Protein AF-A0A561CPW2-F1 (afdb_monomer_lite)

pLDDT: mean 83.85, std 15.86, range [38.19, 98.19]

Organism: NCBI:txid220685

Structure (mmCIF, N/CA/C/O backbone):
data_AF-A0A561CPW2-F1
#
_entry.id   AF-A0A561CPW2-F1
#
loop_
_atom_site.group_PDB
_atom_site.id
_atom_site.type_symbol
_atom_site.label_atom_id
_atom_site.label_alt_id
_atom_site.label_comp_id
_atom_site.label_asym_id
_atom_site.label_entity_id
_atom_site.label_seq_id
_atom_site.pdbx_PDB_ins_code
_atom_site.Cartn_x
_atom_site.Cartn_y
_atom_site.Cartn_z
_atom_site.occupancy
_atom_site.B_iso_or_equiv
_atom_site.auth_seq_id
_atom_site.auth_comp_id
_atom_site.auth_asym_id
_atom_site.auth_atom_id
_atom_site.pdbx_PDB_model_num
ATOM 1 N N . MET A 1 1 ? 12.428 0.692 11.793 1.00 42.62 1 MET A N 1
ATOM 2 C CA . MET A 1 1 ? 11.939 0.582 13.190 1.00 42.62 1 MET A CA 1
ATOM 3 C C . MET A 1 1 ? 10.591 1.303 13.299 1.00 42.62 1 MET A C 1
ATOM 5 O O . MET A 1 1 ? 10.573 2.528 13.367 1.00 42.62 1 MET A O 1
ATOM 9 N N . LYS A 1 2 ? 9.457 0.584 13.211 1.00 47.09 2 LYS A N 1
ATOM 10 C CA . LYS A 1 2 ? 8.112 1.172 13.394 1.00 47.09 2 LYS A CA 1
ATOM 11 C C . LYS A 1 2 ? 8.065 1.781 14.800 1.00 47.09 2 LYS A C 1
ATOM 13 O O . LYS A 1 2 ? 8.182 1.054 15.782 1.00 47.09 2 LYS A O 1
ATOM 18 N N . ARG A 1 3 ? 7.956 3.111 14.900 1.00 53.97 3 ARG A N 1
ATOM 19 C CA . ARG A 1 3 ? 7.747 3.820 16.170 1.00 53.97 3 ARG A CA 1
ATOM 20 C C . ARG A 1 3 ? 6.389 3.385 16.706 1.00 53.97 3 ARG A C 1
ATOM 22 O O . ARG A 1 3 ? 5.374 3.962 16.327 1.00 53.97 3 ARG A O 1
ATOM 29 N N . GLN A 1 4 ? 6.370 2.335 17.524 1.00 60.53 4 GLN A N 1
ATOM 30 C CA . GLN A 1 4 ? 5.159 1.929 18.221 1.00 60.53 4 GLN A CA 1
ATOM 31 C C . GLN A 1 4 ? 4.604 3.174 18.924 1.00 60.53 4 GLN A C 1
ATOM 33 O O . GLN A 1 4 ? 5.387 3.909 19.543 1.00 60.53 4 GLN A O 1
ATOM 38 N N . PRO A 1 5 ? 3.303 3.484 18.789 1.00 61.22 5 PRO A N 1
ATOM 39 C CA . PRO A 1 5 ? 2.713 4.554 19.566 1.00 61.22 5 PRO A CA 1
ATOM 40 C C . PRO A 1 5 ? 3.004 4.232 21.029 1.00 61.22 5 PRO A C 1
ATOM 42 O O . PRO A 1 5 ? 2.534 3.227 21.550 1.00 61.22 5 PRO A O 1
ATOM 45 N N . GLY A 1 6 ? 3.868 5.033 21.659 1.00 81.12 6 GLY A N 1
ATOM 46 C CA . GLY A 1 6 ? 4.309 4.757 23.020 1.00 81.12 6 GLY A CA 1
ATOM 47 C C . GLY A 1 6 ? 3.110 4.646 23.958 1.00 81.12 6 GLY A C 1
ATOM 48 O O . GLY A 1 6 ? 2.054 5.217 23.684 1.00 81.12 6 GLY A O 1
ATOM 49 N N . LEU A 1 7 ? 3.287 3.957 25.084 1.00 84.62 7 LEU A N 1
ATOM 50 C CA . LEU A 1 7 ? 2.242 3.657 26.074 1.00 84.62 7 LEU A CA 1
ATOM 51 C C . LEU A 1 7 ? 1.363 4.884 26.416 1.00 84.62 7 LEU A C 1
ATOM 53 O O . LEU A 1 7 ? 0.145 4.779 26.534 1.00 84.62 7 LEU A O 1
ATOM 57 N N . LYS A 1 8 ? 1.962 6.084 26.431 1.00 86.50 8 LYS A N 1
ATOM 58 C CA . LYS A 1 8 ? 1.263 7.375 26.565 1.00 86.50 8 LYS A CA 1
ATOM 59 C C . LYS A 1 8 ? 0.187 7.628 25.492 1.00 86.50 8 LYS A C 1
ATOM 61 O O . LYS A 1 8 ? -0.912 8.041 25.841 1.00 86.50 8 LYS A O 1
ATOM 66 N N . LYS A 1 9 ? 0.461 7.380 24.204 1.00 86.75 9 LYS A N 1
ATOM 67 C CA . LYS A 1 9 ? -0.521 7.549 23.112 1.00 86.75 9 LYS A CA 1
ATOM 68 C C . LYS A 1 9 ? -1.673 6.550 23.227 1.00 86.75 9 LYS A C 1
ATOM 70 O O . LYS A 1 9 ? -2.818 6.935 23.015 1.00 86.75 9 LYS A O 1
ATOM 75 N N . ALA A 1 10 ? -1.383 5.303 23.599 1.00 88.69 10 ALA A N 1
ATOM 76 C CA . ALA A 1 10 ? -2.413 4.284 23.797 1.00 88.69 10 ALA A CA 1
ATOM 77 C C . ALA A 1 10 ? -3.384 4.668 24.929 1.00 88.69 10 ALA A C 1
ATOM 79 O O . ALA A 1 10 ? -4.599 4.573 24.763 1.00 88.69 10 ALA A O 1
ATOM 80 N N . LEU A 1 11 ? -2.859 5.186 26.046 1.00 90.38 11 LEU A N 1
ATOM 81 C CA . LEU A 1 11 ? -3.677 5.672 27.162 1.00 90.38 11 LEU A CA 1
ATOM 82 C C . LEU A 1 11 ? -4.582 6.845 26.759 1.00 90.38 11 LEU A C 1
ATOM 84 O O . LEU A 1 11 ? -5.754 6.864 27.136 1.00 90.38 11 LEU A O 1
ATOM 88 N N . VAL A 1 12 ? -4.068 7.789 25.964 1.00 92.69 12 VAL A N 1
ATOM 89 C CA . VAL A 1 12 ? -4.861 8.920 25.450 1.00 92.69 12 VAL A CA 1
ATOM 90 C C . VAL A 1 12 ? -6.003 8.430 24.557 1.00 92.69 12 VAL A C 1
ATOM 92 O O . VAL A 1 12 ? -7.145 8.846 24.752 1.00 92.69 12 VAL A O 1
ATOM 95 N N . LEU A 1 13 ? -5.727 7.508 23.628 1.00 91.94 13 LEU A N 1
ATOM 96 C CA . LEU A 1 13 ? -6.759 6.921 22.765 1.00 91.94 13 LEU A CA 1
ATOM 97 C C . LEU A 1 13 ? -7.850 6.225 23.584 1.00 91.94 13 LEU A C 1
ATOM 99 O O . LEU A 1 13 ? -9.035 6.449 23.342 1.00 91.94 13 LEU A O 1
ATOM 103 N N . LEU A 1 14 ? -7.465 5.451 24.604 1.00 90.81 14 LEU A N 1
ATOM 104 C CA . LEU A 1 14 ? -8.411 4.787 25.499 1.00 90.81 14 LEU A CA 1
ATOM 105 C C . LEU A 1 14 ? -9.290 5.799 26.252 1.00 90.81 14 LEU A C 1
ATOM 107 O O . LEU A 1 14 ? -10.498 5.601 26.388 1.00 90.81 14 LEU A O 1
ATOM 111 N N . GLN A 1 15 ? -8.699 6.888 26.750 1.00 92.44 15 GLN A N 1
ATOM 112 C CA . GLN A 1 15 ? -9.426 7.910 27.503 1.00 92.44 15 GLN A CA 1
ATOM 113 C C . GLN A 1 15 ? -10.462 8.636 26.637 1.00 92.44 15 GLN A C 1
ATOM 115 O O . GLN A 1 15 ? -11.573 8.891 27.106 1.00 92.44 15 GLN A O 1
ATOM 120 N N . VAL A 1 16 ? -10.122 8.939 25.382 1.00 92.25 16 VAL A N 1
ATOM 121 C CA . VAL A 1 16 ? -11.055 9.554 24.426 1.00 92.25 16 VAL A CA 1
ATOM 122 C C . VAL A 1 16 ? -12.138 8.557 24.009 1.00 92.25 16 VA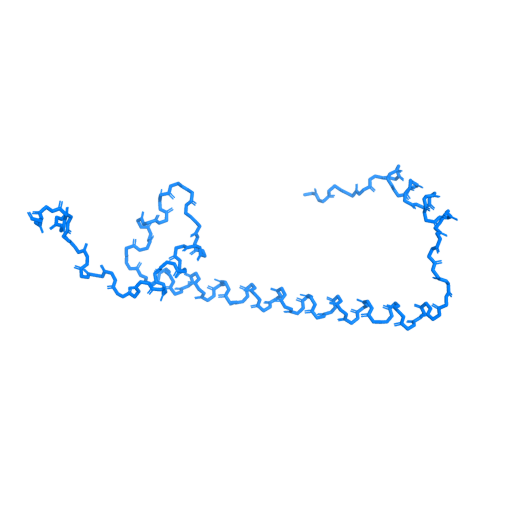L A C 1
ATOM 124 O O . VAL A 1 16 ? -13.315 8.908 24.024 1.00 92.25 16 VAL A O 1
ATOM 127 N N . ALA A 1 17 ? -11.780 7.297 23.744 1.00 89.50 17 ALA A N 1
ATOM 128 C CA . ALA A 1 17 ? -12.737 6.249 23.381 1.00 89.50 17 ALA A CA 1
ATOM 129 C C . ALA A 1 17 ? -13.806 6.021 24.465 1.00 89.50 17 ALA A C 1
ATOM 131 O O . ALA A 1 17 ? -14.980 5.839 24.148 1.00 89.50 17 ALA A O 1
ATOM 132 N N . LYS A 1 18 ? -13.437 6.112 25.753 1.00 89.62 18 LYS A N 1
ATOM 133 C CA . LYS A 1 18 ? -14.391 6.028 26.877 1.00 89.62 18 LYS A CA 1
ATOM 134 C C . LYS A 1 18 ? -15.462 7.124 26.859 1.00 89.62 18 LYS A C 1
ATOM 136 O O . LYS A 1 18 ? -16.544 6.905 27.394 1.00 89.62 18 LYS A O 1
ATOM 141 N N . LYS A 1 19 ? -15.166 8.283 26.265 1.00 92.19 19 LYS A N 1
ATOM 142 C CA . LYS A 1 19 ? -16.090 9.420 26.118 1.00 92.19 19 LYS A CA 1
ATOM 143 C C . LYS A 1 19 ? -16.770 9.462 24.742 1.00 92.19 19 LYS A C 1
ATOM 145 O O . LYS A 1 19 ? -17.367 10.475 24.394 1.00 92.19 19 LYS A O 1
ATOM 150 N N . SER A 1 20 ? -16.654 8.396 23.949 1.00 88.75 20 SER A N 1
ATOM 151 C CA . SER A 1 20 ? -17.225 8.340 22.604 1.00 88.75 20 SER A CA 1
ATOM 152 C C . SER A 1 20 ? -18.755 8.404 22.629 1.00 88.75 20 SER A C 1
ATOM 154 O O . SER A 1 20 ? -19.399 7.721 23.425 1.00 88.75 20 SER A O 1
ATOM 156 N N . VAL A 1 21 ? -19.319 9.186 21.706 1.00 88.69 21 VAL A N 1
ATOM 157 C CA . VAL A 1 21 ? -20.762 9.246 21.404 1.00 88.69 21 VAL A CA 1
ATOM 158 C C . VAL A 1 21 ? -21.188 8.205 20.357 1.00 88.69 21 VAL A C 1
ATOM 160 O O . VAL A 1 21 ? -22.327 8.215 19.902 1.00 88.69 21 VAL A O 1
ATOM 163 N N . GLY A 1 22 ? -20.269 7.326 19.941 1.00 85.06 22 GLY A N 1
ATOM 164 C CA . GLY A 1 22 ? -20.523 6.299 18.934 1.00 85.06 22 GLY A CA 1
ATOM 165 C C . GLY A 1 22 ? -21.596 5.296 19.362 1.00 85.06 22 GLY A C 1
ATOM 166 O O . GLY A 1 22 ? -21.727 4.958 20.542 1.00 85.06 22 GLY A O 1
ATOM 167 N N . THR A 1 23 ? -22.355 4.799 18.385 1.00 83.31 23 THR A N 1
ATOM 168 C CA . THR A 1 23 ? -23.385 3.786 18.630 1.00 83.31 23 THR A CA 1
ATOM 169 C C . THR A 1 23 ? -22.770 2.486 19.150 1.00 83.31 23 THR A C 1
ATOM 171 O O . THR A 1 23 ? -21.700 2.062 18.717 1.00 83.31 23 THR A O 1
ATOM 174 N N . ARG A 1 24 ? -23.458 1.845 20.099 1.00 84.44 24 ARG A N 1
ATOM 175 C CA . ARG A 1 24 ? -23.107 0.514 20.626 1.00 84.44 24 ARG A CA 1
ATOM 176 C C . ARG A 1 24 ? -23.980 -0.595 20.038 1.00 84.44 24 ARG A C 1
ATOM 178 O O . ARG A 1 24 ? -23.951 -1.721 20.523 1.00 84.44 24 ARG A O 1
ATOM 185 N N . GLN A 1 25 ? -24.786 -0.269 19.033 1.00 87.31 25 GLN A N 1
ATOM 186 C CA . GLN A 1 25 ? -25.676 -1.212 18.368 1.00 87.31 25 GLN A CA 1
ATOM 187 C C . GLN A 1 25 ? -24.944 -1.928 17.233 1.00 87.31 25 GLN A C 1
ATOM 189 O O . GLN A 1 25 ? -24.085 -1.335 16.584 1.00 87.31 25 GLN A O 1
ATOM 194 N N . ALA A 1 26 ? -25.301 -3.196 17.002 1.00 86.25 26 ALA A N 1
ATOM 195 C CA . ALA A 1 26 ? -24.794 -4.017 15.898 1.00 86.25 26 ALA A CA 1
ATOM 196 C C . ALA A 1 26 ? -23.255 -4.033 15.765 1.00 86.25 26 ALA A C 1
ATOM 198 O O . ALA A 1 26 ? -22.723 -4.153 14.663 1.00 86.25 26 ALA A O 1
ATOM 199 N N . LEU A 1 27 ? -22.532 -3.912 16.887 1.00 89.44 27 LEU A N 1
ATOM 200 C CA . LEU A 1 27 ? -21.069 -3.814 16.889 1.00 89.44 27 LEU A CA 1
ATOM 201 C C . LEU A 1 27 ? -20.409 -4.995 16.180 1.00 89.44 27 LEU A C 1
ATOM 203 O O . LEU A 1 27 ? -19.428 -4.790 15.478 1.00 89.44 27 LEU A O 1
ATOM 207 N N . ASP A 1 28 ? -20.951 -6.200 16.338 1.00 92.38 28 ASP A N 1
ATOM 208 C CA . ASP A 1 28 ? -20.383 -7.399 15.721 1.00 92.38 28 ASP A CA 1
ATOM 209 C C . ASP A 1 28 ? -20.521 -7.366 14.195 1.00 92.38 28 ASP A C 1
ATOM 211 O O . ASP A 1 28 ? -19.561 -7.667 13.493 1.00 92.38 28 ASP A O 1
ATOM 215 N N . ALA A 1 29 ? -21.657 -6.891 13.672 1.00 93.38 29 ALA A N 1
ATOM 216 C CA . ALA A 1 29 ? -21.861 -6.737 12.232 1.00 93.38 29 ALA A CA 1
ATOM 217 C C . ALA A 1 29 ? -20.934 -5.667 11.633 1.00 93.38 29 ALA A C 1
ATOM 219 O O . ALA A 1 29 ? -20.331 -5.885 10.586 1.00 93.38 29 ALA A O 1
ATOM 220 N N . TYR A 1 30 ? -20.775 -4.523 12.309 1.00 92.44 30 TYR A N 1
ATOM 221 C CA . TYR A 1 30 ? -19.872 -3.466 11.844 1.00 92.44 30 TYR A CA 1
ATOM 222 C C . TYR A 1 30 ? -18.398 -3.853 11.937 1.00 92.44 30 TYR A C 1
ATOM 224 O O . TYR A 1 30 ? -17.624 -3.490 11.056 1.00 92.44 30 TYR A O 1
ATOM 232 N N . LYS A 1 31 ? -18.001 -4.583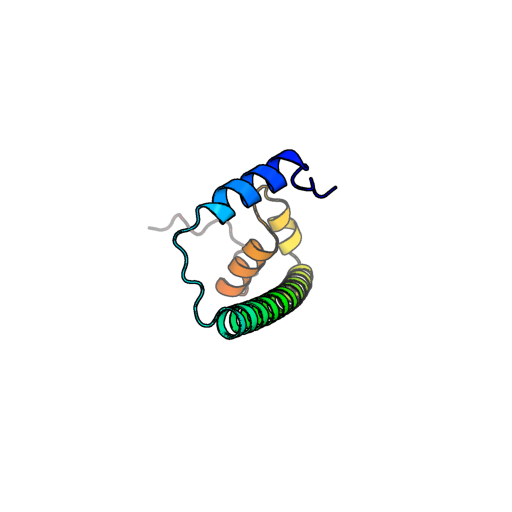 12.986 1.00 93.88 31 LYS A N 1
ATOM 233 C CA . LYS A 1 31 ? -16.642 -5.123 13.099 1.00 93.88 31 LYS A CA 1
ATOM 234 C C . LYS A 1 31 ? -16.356 -6.106 11.977 1.00 93.88 31 LYS A C 1
ATOM 236 O O . LYS A 1 31 ? -15.351 -5.938 11.304 1.00 93.88 31 LYS A O 1
ATOM 241 N N . PHE A 1 32 ? -17.267 -7.047 11.743 1.00 95.88 32 PHE A N 1
ATOM 242 C CA . PHE A 1 32 ? -17.132 -8.007 10.655 1.00 95.88 32 PHE A CA 1
ATOM 243 C C . PHE A 1 32 ? -17.019 -7.301 9.298 1.00 95.88 32 PHE A C 1
ATOM 245 O O . PHE A 1 32 ? -16.119 -7.591 8.522 1.00 95.88 32 PHE A O 1
ATOM 252 N N . HIS A 1 33 ? -17.859 -6.296 9.039 1.00 96.31 33 HIS A N 1
ATOM 253 C CA . HIS A 1 33 ? -17.756 -5.521 7.803 1.00 96.31 33 HIS A CA 1
ATOM 254 C C . HIS A 1 33 ? -16.417 -4.776 7.677 1.00 96.31 33 HIS A C 1
ATOM 256 O O . HIS A 1 33 ? -15.837 -4.726 6.596 1.00 96.31 33 HIS A O 1
ATOM 262 N N . LEU A 1 34 ? -15.901 -4.215 8.775 1.00 96.62 34 LEU A N 1
ATOM 263 C CA . LEU A 1 34 ? -14.590 -3.567 8.781 1.00 96.62 34 LEU A CA 1
ATOM 264 C C . LEU A 1 34 ? -13.462 -4.566 8.490 1.00 96.62 34 LEU A C 1
ATOM 266 O O . LEU A 1 34 ? -12.536 -4.227 7.763 1.00 96.62 34 LEU A O 1
ATOM 270 N N . GLU A 1 35 ? -13.539 -5.777 9.042 1.00 97.75 35 GLU A N 1
ATOM 271 C CA . GLU A 1 35 ? -12.589 -6.858 8.757 1.00 97.75 35 GLU A CA 1
ATOM 272 C C . GLU A 1 35 ? -12.596 -7.204 7.264 1.00 97.75 35 GLU A C 1
ATOM 274 O O . GLU A 1 35 ? -11.537 -7.197 6.645 1.00 97.75 35 GLU A O 1
ATOM 279 N N . GLN A 1 36 ? -13.776 -7.359 6.656 1.00 98.19 36 GLN A N 1
ATOM 280 C CA . GLN A 1 36 ? -13.900 -7.597 5.212 1.00 98.19 36 GLN A CA 1
ATOM 281 C C . GLN A 1 36 ? -13.276 -6.470 4.374 1.00 98.19 36 GLN A C 1
ATOM 283 O O . GLN A 1 36 ? -12.538 -6.736 3.430 1.00 98.19 36 GLN A O 1
ATOM 288 N N . LEU A 1 37 ? -13.519 -5.204 4.732 1.00 98.19 37 LEU A N 1
ATOM 289 C CA . LEU A 1 37 ? -12.923 -4.059 4.030 1.00 98.19 37 LEU A CA 1
ATOM 290 C C . LEU A 1 37 ? -11.393 -4.028 4.150 1.00 98.19 37 LEU A C 1
ATOM 292 O O . LEU A 1 37 ? -10.705 -3.615 3.217 1.00 98.19 37 LEU A O 1
ATOM 296 N N . LEU A 1 38 ? -10.852 -4.436 5.300 1.00 98.19 38 LEU A N 1
ATOM 297 C CA . LEU A 1 38 ? -9.406 -4.530 5.499 1.00 98.19 38 LEU A CA 1
ATOM 298 C C . LEU A 1 38 ? -8.803 -5.669 4.671 1.00 98.19 38 LEU A C 1
ATOM 300 O O . LEU A 1 38 ? -7.760 -5.473 4.057 1.00 98.19 38 LEU A O 1
ATOM 304 N N . GLU A 1 39 ? -9.477 -6.816 4.593 1.00 98.06 39 GLU A N 1
ATOM 305 C CA . GLU A 1 39 ? -9.066 -7.929 3.731 1.00 98.06 39 GLU A CA 1
ATOM 306 C C . GLU A 1 39 ? -9.059 -7.528 2.246 1.00 98.06 39 GLU A C 1
ATOM 308 O O . GLU A 1 39 ? -8.100 -7.816 1.526 1.00 98.06 39 GLU A O 1
ATOM 313 N N . GLU A 1 40 ? -10.092 -6.813 1.787 1.00 98.19 40 GLU A N 1
ATOM 314 C CA . GLU A 1 40 ? -10.155 -6.267 0.425 1.00 98.19 40 GLU A CA 1
ATOM 315 C C . GLU A 1 40 ? -9.020 -5.274 0.153 1.00 98.19 40 GLU A C 1
ATOM 317 O O . GLU A 1 40 ? -8.395 -5.312 -0.911 1.00 98.19 40 GLU A O 1
ATOM 322 N N . TYR A 1 41 ? -8.725 -4.403 1.120 1.00 98.19 41 TYR A N 1
ATOM 323 C CA . TYR A 1 41 ? -7.620 -3.455 1.025 1.00 98.19 41 TYR A CA 1
ATOM 324 C C . TYR A 1 41 ? -6.268 -4.170 0.911 1.00 98.19 41 TYR A C 1
ATOM 326 O O . TYR A 1 41 ? -5.488 -3.857 0.011 1.00 98.19 41 TYR A O 1
ATOM 334 N N . ASP A 1 42 ? -5.999 -5.153 1.771 1.00 98.00 42 ASP A N 1
ATOM 335 C CA . ASP A 1 42 ? -4.740 -5.904 1.755 1.00 98.00 42 ASP A CA 1
ATOM 336 C C . ASP A 1 42 ? -4.559 -6.668 0.432 1.00 98.00 42 ASP A C 1
ATOM 338 O O . ASP A 1 42 ? -3.462 -6.698 -0.146 1.00 98.00 42 ASP A O 1
ATOM 342 N N . LEU A 1 43 ? -5.648 -7.229 -0.106 1.00 98.19 43 LEU A N 1
ATOM 343 C CA . LEU A 1 43 ? -5.648 -7.851 -1.427 1.00 98.19 43 LEU A CA 1
ATOM 344 C C . LEU A 1 43 ? -5.332 -6.833 -2.533 1.00 98.19 43 LEU A C 1
ATOM 346 O O . LEU A 1 43 ? -4.498 -7.117 -3.396 1.00 98.19 43 LEU A O 1
ATOM 350 N N . ALA A 1 44 ? -5.963 -5.657 -2.512 1.00 98.00 44 ALA A N 1
ATOM 351 C CA . ALA A 1 44 ? -5.735 -4.606 -3.503 1.00 98.00 44 ALA A CA 1
ATOM 352 C C . ALA A 1 44 ? -4.290 -4.086 -3.470 1.00 98.00 44 ALA A C 1
ATOM 354 O O . ALA A 1 44 ? -3.681 -3.912 -4.525 1.00 98.00 44 ALA A O 1
ATOM 355 N N . VAL A 1 45 ? -3.712 -3.908 -2.278 1.00 98.00 45 VAL A N 1
ATOM 356 C CA . VAL A 1 45 ? -2.299 -3.525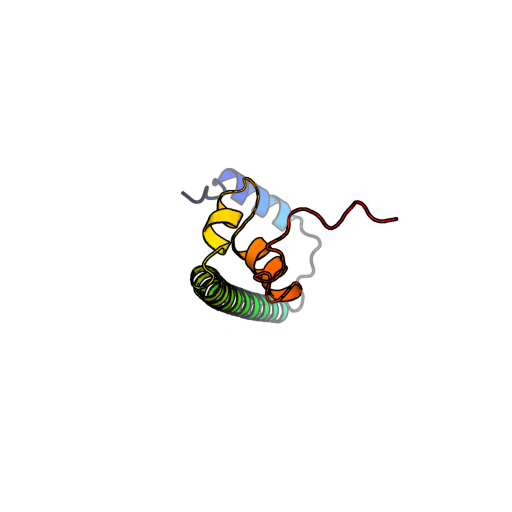 -2.109 1.00 98.00 45 VAL A CA 1
ATOM 357 C C . VAL A 1 45 ? -1.378 -4.587 -2.704 1.00 98.00 45 VAL A C 1
ATOM 359 O O . VAL A 1 45 ? -0.504 -4.262 -3.503 1.00 98.00 45 VAL A O 1
ATOM 362 N N . THR A 1 46 ? -1.621 -5.864 -2.404 1.00 98.06 46 THR A N 1
ATOM 363 C CA . THR A 1 46 ? -0.822 -6.971 -2.957 1.00 98.06 46 THR A CA 1
ATOM 364 C C . THR A 1 46 ? -0.898 -7.018 -4.487 1.00 98.06 46 THR A C 1
ATOM 366 O O . THR A 1 46 ? 0.082 -7.308 -5.173 1.00 98.06 46 THR A O 1
ATOM 369 N N . GLN A 1 47 ? -2.076 -6.752 -5.054 1.00 97.88 47 GLN A N 1
ATOM 370 C CA . GLN A 1 47 ? -2.250 -6.697 -6.505 1.00 97.88 47 GLN A CA 1
ATOM 371 C C . GLN A 1 47 ? -1.534 -5.494 -7.120 1.00 97.88 47 GLN A C 1
ATOM 373 O O . GLN A 1 47 ? -0.911 -5.650 -8.169 1.00 97.88 47 GLN A O 1
ATOM 378 N N . LEU A 1 48 ? -1.586 -4.332 -6.466 1.00 96.50 48 LEU A N 1
ATOM 379 C CA . LEU A 1 48 ? -0.880 -3.131 -6.903 1.00 96.50 48 LEU A CA 1
ATOM 380 C C . LEU A 1 48 ? 0.631 -3.375 -6.970 1.00 96.50 48 LEU A C 1
ATOM 382 O O . LEU A 1 48 ? 1.220 -3.144 -8.021 1.00 96.50 48 LEU A O 1
ATOM 386 N N . GLU A 1 49 ? 1.233 -3.930 -5.916 1.00 96.44 49 GLU A N 1
ATOM 387 C CA . GLU A 1 49 ? 2.673 -4.234 -5.873 1.00 96.44 49 GLU A CA 1
ATOM 388 C C . GLU A 1 49 ? 3.099 -5.152 -7.033 1.00 96.44 49 GLU A C 1
ATOM 390 O O . GLU A 1 49 ? 4.096 -4.903 -7.711 1.00 96.44 49 GLU A O 1
ATOM 395 N N . ARG A 1 50 ? 2.295 -6.179 -7.337 1.00 96.88 50 ARG A N 1
ATOM 396 C CA . ARG A 1 50 ? 2.545 -7.096 -8.465 1.00 96.88 50 ARG A CA 1
ATOM 397 C C . ARG A 1 50 ? 2.441 -6.424 -9.833 1.00 96.88 50 ARG A C 1
ATOM 399 O O . ARG A 1 50 ? 3.061 -6.884 -10.794 1.00 96.88 50 ARG A O 1
ATOM 406 N N . VAL A 1 51 ? 1.591 -5.410 -9.965 1.00 95.69 51 VAL A N 1
ATOM 407 C CA . VAL A 1 51 ? 1.477 -4.628 -11.202 1.00 95.69 51 VAL A CA 1
ATOM 408 C C . VAL A 1 51 ? 2.667 -3.685 -11.321 1.00 95.69 51 VAL A C 1
ATOM 410 O O . VAL A 1 51 ? 3.279 -3.629 -12.384 1.00 95.69 51 VAL A O 1
ATOM 413 N N . GLU A 1 52 ? 3.038 -3.001 -10.240 1.00 94.75 52 GLU A N 1
ATOM 414 C CA . GLU A 1 52 ? 4.198 -2.106 -10.205 1.00 94.75 52 GLU A CA 1
ATOM 415 C C . GLU A 1 52 ? 5.496 -2.837 -10.575 1.00 94.75 52 GLU A C 1
ATOM 417 O O . GLU A 1 52 ? 6.264 -2.330 -11.393 1.00 94.75 52 GLU A O 1
ATOM 422 N N . GLU A 1 53 ? 5.703 -4.059 -10.075 1.00 95.31 53 GLU A N 1
ATOM 423 C CA . GLU A 1 53 ? 6.860 -4.890 -10.435 1.00 95.31 53 GLU A CA 1
ATOM 424 C C . GLU A 1 53 ? 6.907 -5.188 -11.945 1.00 95.31 53 GLU A C 1
ATOM 426 O O . GLU A 1 53 ? 7.925 -4.967 -12.602 1.00 95.31 53 GLU A O 1
ATOM 431 N N . GLN A 1 54 ? 5.778 -5.592 -12.538 1.00 94.38 54 GLN A N 1
ATOM 432 C CA . GLN A 1 54 ? 5.692 -5.840 -13.983 1.00 94.38 54 GLN A CA 1
ATOM 433 C C . GLN A 1 54 ? 5.928 -4.573 -14.815 1.00 94.38 54 GLN A C 1
ATOM 435 O O . GLN A 1 54 ? 6.538 -4.635 -15.887 1.00 94.38 54 GLN A O 1
ATOM 440 N N . VAL A 1 55 ? 5.449 -3.425 -14.333 1.00 92.81 55 VAL A N 1
ATOM 441 C CA . VAL A 1 55 ? 5.659 -2.123 -14.973 1.00 92.81 55 VAL A CA 1
ATOM 442 C C . VAL A 1 55 ? 7.143 -1.753 -14.964 1.00 92.81 55 VAL A C 1
ATOM 444 O O . VAL A 1 55 ? 7.678 -1.356 -16.002 1.00 92.81 55 VAL A O 1
ATOM 447 N N . ILE A 1 56 ? 7.829 -1.934 -13.833 1.00 91.62 56 ILE A N 1
ATOM 448 C CA . ILE A 1 56 ? 9.271 -1.683 -13.706 1.00 91.62 56 ILE A CA 1
ATOM 449 C C . ILE A 1 56 ? 10.071 -2.624 -14.620 1.00 91.62 56 ILE A C 1
ATOM 451 O O . ILE A 1 56 ? 10.974 -2.180 -15.336 1.00 91.62 56 ILE A O 1
ATOM 455 N N . ASP A 1 57 ? 9.712 -3.907 -14.675 1.00 92.44 57 ASP A N 1
ATOM 456 C CA . ASP A 1 57 ? 10.353 -4.883 -15.563 1.00 92.44 57 ASP A CA 1
ATOM 457 C C . ASP A 1 57 ? 10.180 -4.541 -17.046 1.00 92.44 57 ASP A C 1
ATOM 459 O O . ASP A 1 57 ? 11.110 -4.702 -17.845 1.00 92.44 57 ASP A O 1
ATOM 463 N N . ALA A 1 58 ? 9.000 -4.057 -17.437 1.00 90.38 58 ALA A N 1
ATOM 464 C CA . ALA A 1 58 ? 8.755 -3.574 -18.791 1.00 90.38 58 ALA A CA 1
ATOM 465 C C . ALA A 1 58 ? 9.582 -2.315 -19.094 1.00 90.38 58 ALA A C 1
ATOM 467 O O . ALA A 1 58 ? 10.235 -2.244 -20.138 1.00 90.38 58 ALA A O 1
ATOM 468 N N . LEU A 1 59 ? 9.623 -1.361 -18.161 1.00 89.88 59 LEU A N 1
ATOM 469 C CA . LEU A 1 59 ? 10.395 -0.125 -18.284 1.00 89.88 59 LEU A CA 1
ATOM 470 C C . LEU A 1 59 ? 11.897 -0.403 -18.449 1.00 89.88 59 LEU A C 1
ATOM 472 O O . LEU A 1 59 ? 12.556 0.214 -19.286 1.00 89.88 59 LEU A O 1
ATOM 476 N N . ASN A 1 60 ? 12.436 -1.378 -17.713 1.00 87.94 60 ASN A N 1
ATOM 477 C CA . ASN A 1 60 ? 13.846 -1.771 -17.776 1.00 87.94 60 ASN A CA 1
ATOM 478 C C . ASN A 1 60 ? 14.279 -2.342 -19.136 1.00 87.94 60 ASN A C 1
ATOM 480 O O . ASN A 1 60 ? 15.472 -2.319 -19.454 1.00 87.94 60 ASN A O 1
ATOM 484 N N . LYS A 1 61 ? 13.334 -2.825 -19.954 1.00 88.56 61 LYS A N 1
ATOM 485 C CA . LYS A 1 61 ? 13.596 -3.296 -21.325 1.00 88.56 61 LYS A CA 1
ATOM 486 C C . LYS A 1 61 ? 13.739 -2.146 -22.325 1.00 88.56 61 LYS A C 1
ATOM 488 O O . LYS A 1 61 ? 14.254 -2.365 -23.419 1.00 88.56 61 LYS A O 1
ATOM 493 N N . ILE A 1 62 ? 13.315 -0.930 -21.969 1.00 87.12 62 ILE A N 1
ATOM 494 C CA . ILE A 1 62 ? 13.370 0.241 -22.847 1.00 87.12 62 ILE A CA 1
ATOM 495 C C . ILE A 1 62 ? 14.779 0.859 -22.785 1.00 87.12 62 ILE A C 1
ATOM 497 O O . ILE A 1 62 ? 15.186 1.366 -21.734 1.00 87.12 62 ILE A O 1
ATOM 501 N N . PRO A 1 63 ? 15.537 0.896 -23.900 1.00 82.75 63 PRO A N 1
ATOM 502 C CA . PRO A 1 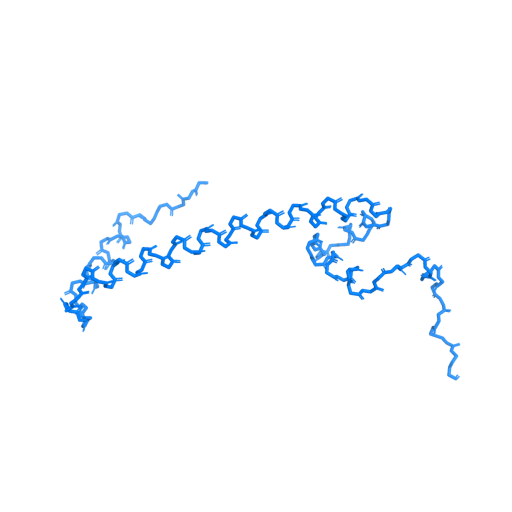63 ? 16.950 1.287 -23.886 1.00 82.75 63 PRO A CA 1
ATOM 503 C C . PRO A 1 63 ? 17.230 2.691 -23.328 1.00 82.75 63 PRO A C 1
ATOM 505 O O . PRO A 1 63 ? 18.271 2.922 -22.711 1.00 82.75 63 PRO A O 1
ATOM 508 N N . PHE A 1 64 ? 16.316 3.644 -23.538 1.00 82.88 64 PHE A N 1
ATOM 509 C CA . PHE A 1 64 ? 16.479 5.033 -23.100 1.00 82.88 64 PHE A CA 1
ATOM 510 C C . PHE A 1 64 ? 15.861 5.334 -21.726 1.00 82.88 64 PHE A C 1
ATOM 512 O O . PHE A 1 64 ? 16.145 6.394 -21.166 1.00 82.88 64 PHE A O 1
ATOM 519 N N . ALA A 1 65 ? 15.085 4.415 -21.137 1.00 86.00 65 ALA A N 1
ATOM 520 C CA . ALA A 1 65 ? 14.403 4.655 -19.862 1.00 86.00 65 ALA A CA 1
ATOM 521 C C . ALA A 1 65 ? 15.388 4.941 -18.717 1.00 86.00 65 ALA A C 1
ATOM 523 O O . ALA A 1 65 ? 15.189 5.883 -17.955 1.00 86.00 65 ALA A O 1
ATOM 524 N N . LYS A 1 66 ? 16.524 4.231 -18.661 1.00 84.62 66 LYS A N 1
ATOM 525 C CA . LYS A 1 66 ? 17.574 4.467 -17.648 1.00 84.62 66 LYS A CA 1
ATOM 526 C C . LYS A 1 66 ? 18.142 5.888 -17.675 1.00 84.62 66 LYS A C 1
ATOM 528 O O . LYS A 1 66 ? 18.507 6.421 -16.632 1.00 84.62 66 LYS A O 1
ATOM 533 N N . LYS A 1 67 ? 18.215 6.517 -18.856 1.00 84.75 67 LYS A N 1
ATOM 534 C CA . LYS A 1 67 ? 18.670 7.911 -18.979 1.00 84.75 67 LYS A CA 1
ATOM 535 C C . LYS A 1 67 ? 17.631 8.872 -18.407 1.00 84.75 67 LYS A C 1
ATOM 537 O O . LYS A 1 67 ? 18.000 9.803 -17.701 1.00 84.75 67 LYS A O 1
ATOM 542 N N . LEU A 1 68 ? 16.348 8.620 -18.657 1.00 85.56 68 LEU A N 1
ATOM 543 C CA . LEU A 1 68 ? 15.255 9.444 -18.137 1.00 85.56 68 LEU A CA 1
ATOM 544 C C . LEU A 1 68 ? 15.101 9.307 -16.614 1.00 85.56 68 LEU A C 1
ATOM 546 O O . LEU A 1 68 ? 14.900 10.311 -15.940 1.00 85.56 68 LEU A O 1
ATOM 550 N N . LEU A 1 69 ? 15.311 8.111 -16.055 1.00 87.44 69 LEU A N 1
ATOM 551 C CA . LEU A 1 69 ? 15.316 7.888 -14.599 1.00 87.44 69 LEU A CA 1
ATOM 552 C C . LEU A 1 69 ? 16.467 8.596 -13.867 1.00 87.44 69 LEU A C 1
ATOM 554 O O . LEU A 1 69 ? 16.389 8.809 -12.661 1.00 87.44 69 LEU A O 1
ATOM 558 N N . SER A 1 70 ? 17.532 8.991 -14.573 1.00 87.94 70 SER A N 1
ATOM 559 C CA . SER A 1 70 ? 18.618 9.778 -13.969 1.00 87.94 70 SER A CA 1
ATOM 560 C C . SER A 1 70 ? 18.214 11.228 -13.661 1.00 87.94 70 SER A C 1
ATOM 562 O O . SER A 1 70 ? 18.905 11.921 -12.910 1.00 87.94 70 SER A O 1
ATOM 564 N N . ILE A 1 71 ? 17.083 11.690 -14.211 1.00 88.00 71 ILE A N 1
ATOM 565 C CA . ILE A 1 71 ? 16.533 13.017 -13.946 1.00 88.00 71 ILE A CA 1
ATOM 566 C C . ILE A 1 71 ? 15.951 13.030 -12.533 1.00 88.00 71 ILE A C 1
ATOM 568 O O . ILE A 1 71 ? 15.003 12.317 -12.201 1.00 88.00 71 ILE A O 1
ATOM 572 N N . LYS A 1 72 ? 16.513 13.894 -11.686 1.00 84.50 72 LYS A N 1
ATOM 573 C CA . LYS A 1 72 ? 16.072 14.053 -10.301 1.00 84.50 72 LYS A CA 1
ATOM 574 C C . LYS A 1 72 ? 14.584 14.421 -10.246 1.00 84.50 72 LYS A C 1
ATOM 576 O O . LYS A 1 72 ? 14.181 15.446 -10.784 1.00 84.50 72 LYS A O 1
ATOM 581 N N . GLY A 1 73 ? 13.807 13.621 -9.517 1.00 87.06 73 GLY A N 1
ATOM 582 C CA . GLY A 1 73 ? 12.376 13.848 -9.293 1.00 87.06 73 GLY A CA 1
ATOM 583 C C . GLY A 1 73 ? 11.449 12.982 -10.147 1.00 87.06 73 GLY A C 1
ATOM 584 O O . GLY A 1 73 ? 10.246 13.011 -9.913 1.00 87.06 73 GLY A O 1
ATOM 585 N N . ILE A 1 74 ? 11.983 12.188 -11.080 1.00 89.44 74 ILE A N 1
ATOM 586 C CA . ILE A 1 74 ? 11.201 11.211 -11.845 1.00 89.44 74 ILE A CA 1
ATOM 587 C C . ILE A 1 74 ? 11.273 9.848 -11.147 1.00 89.44 74 ILE A C 1
ATOM 589 O O . ILE A 1 74 ? 12.361 9.325 -10.915 1.00 89.44 74 ILE A O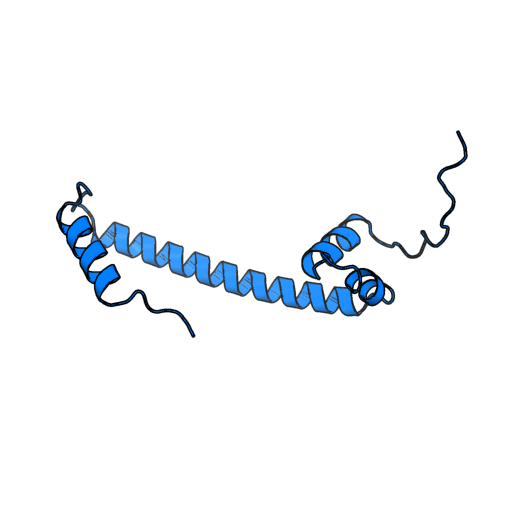 1
ATOM 593 N N . SER A 1 75 ? 10.114 9.278 -10.808 1.00 91.12 75 SER A N 1
ATOM 594 C CA . SER A 1 75 ? 10.007 7.896 -10.324 1.00 91.12 75 SER A CA 1
ATOM 595 C C . SER A 1 75 ? 9.804 6.919 -11.487 1.00 91.12 75 SER A C 1
ATOM 597 O O . SER A 1 75 ? 9.379 7.313 -12.576 1.00 91.12 75 SER A O 1
ATOM 599 N N . GLU A 1 76 ? 10.069 5.633 -11.252 1.00 90.25 76 GLU A N 1
ATOM 600 C CA . GLU A 1 76 ? 9.866 4.567 -12.243 1.00 90.25 76 GLU A CA 1
ATOM 601 C C . GLU A 1 76 ? 8.409 4.475 -12.697 1.00 90.25 76 GLU A C 1
ATOM 603 O O . GLU A 1 76 ? 8.142 4.455 -13.897 1.00 90.25 76 GLU A O 1
ATOM 608 N N . ILE A 1 77 ? 7.465 4.528 -11.754 1.00 91.38 77 ILE A N 1
ATOM 609 C CA . ILE A 1 77 ? 6.028 4.488 -12.048 1.00 91.38 77 ILE A CA 1
ATOM 610 C C . 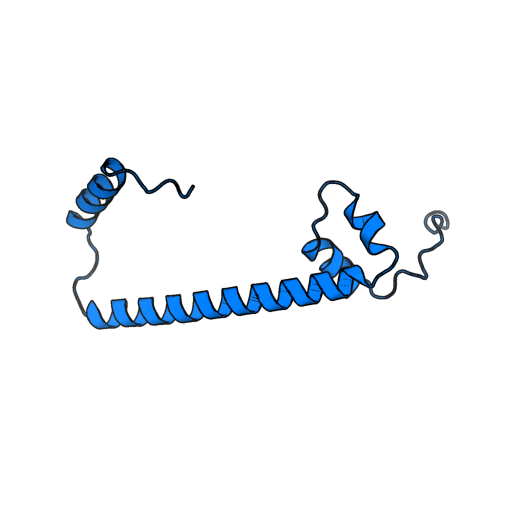ILE A 1 77 ? 5.592 5.708 -12.864 1.00 91.38 77 ILE A C 1
ATOM 612 O O . ILE A 1 77 ? 4.881 5.565 -13.857 1.00 91.38 77 ILE A O 1
ATOM 616 N N . SER A 1 78 ? 6.057 6.909 -12.504 1.00 90.81 78 SER A N 1
ATOM 617 C CA . SER A 1 78 ? 5.732 8.121 -13.262 1.00 90.81 78 SER A CA 1
ATOM 618 C C . SER A 1 78 ? 6.310 8.082 -14.676 1.00 90.81 78 SER A C 1
ATOM 620 O O . SER A 1 78 ? 5.621 8.456 -15.623 1.00 90.81 78 SER A O 1
ATOM 622 N N . LEU A 1 79 ? 7.547 7.603 -14.845 1.00 90.88 79 LEU A N 1
ATOM 623 C CA . LEU A 1 79 ? 8.146 7.468 -16.171 1.00 90.88 79 LEU A CA 1
ATOM 624 C C . LEU A 1 79 ? 7.416 6.426 -17.020 1.00 90.88 79 LEU A C 1
ATOM 626 O O . LEU A 1 79 ? 7.149 6.679 -18.192 1.00 90.88 79 LEU A O 1
ATOM 630 N N . ALA A 1 80 ? 7.085 5.272 -16.443 1.00 90.00 80 ALA A N 1
ATOM 631 C CA . ALA A 1 80 ? 6.347 4.235 -17.145 1.00 90.00 80 ALA A CA 1
ATOM 632 C C . ALA A 1 80 ? 4.955 4.712 -17.577 1.00 90.00 80 ALA A C 1
ATOM 634 O O . ALA A 1 80 ? 4.542 4.403 -18.690 1.00 90.00 80 ALA A O 1
ATOM 635 N N . GLY A 1 81 ? 4.275 5.518 -16.752 1.00 88.81 81 GLY A N 1
ATOM 636 C CA . GLY A 1 81 ? 3.019 6.173 -17.130 1.00 88.81 81 GLY A CA 1
ATOM 637 C C . GLY A 1 81 ? 3.187 7.089 -18.344 1.00 88.81 81 GLY A C 1
ATOM 638 O O . GLY A 1 81 ? 2.486 6.926 -19.337 1.00 88.81 81 GLY A O 1
ATOM 639 N N . ILE A 1 82 ? 4.187 7.978 -18.314 1.00 88.94 82 ILE A N 1
ATOM 640 C CA . ILE A 1 82 ? 4.482 8.889 -19.434 1.00 88.94 82 ILE A CA 1
ATOM 641 C C . ILE A 1 82 ? 4.780 8.110 -20.721 1.00 88.94 82 ILE A C 1
ATOM 643 O O . ILE A 1 82 ? 4.251 8.445 -21.777 1.00 88.94 82 ILE A O 1
ATOM 647 N N . LEU A 1 83 ? 5.620 7.073 -20.656 1.00 88.38 83 LEU A N 1
ATOM 648 C CA . LEU A 1 83 ? 5.961 6.265 -21.832 1.00 88.38 83 LEU A CA 1
ATOM 649 C C . LEU A 1 83 ? 4.788 5.400 -22.308 1.00 88.38 83 LEU A C 1
ATOM 651 O O . LEU A 1 83 ? 4.634 5.201 -23.510 1.00 88.38 83 LEU A O 1
ATOM 655 N N . GLY A 1 84 ? 3.953 4.912 -21.389 1.00 88.19 84 GLY A N 1
ATOM 656 C CA . GLY A 1 84 ? 2.742 4.160 -21.709 1.00 88.19 84 GLY A CA 1
ATOM 657 C C . GLY A 1 84 ? 1.706 5.002 -22.454 1.00 88.19 84 GLY A C 1
ATOM 658 O O . GLY A 1 84 ? 1.064 4.500 -23.372 1.00 88.19 84 GLY A O 1
ATOM 659 N N . GLU A 1 85 ? 1.585 6.284 -22.106 1.00 86.62 85 GLU A N 1
ATOM 660 C CA . GLU A 1 85 ? 0.707 7.232 -22.802 1.00 86.62 85 GLU A CA 1
ATOM 661 C C . GLU A 1 85 ? 1.311 7.742 -24.115 1.00 86.62 85 GLU A C 1
ATOM 663 O O . GLU A 1 85 ? 0.612 7.849 -25.122 1.00 86.62 85 GLU A O 1
ATOM 668 N N . ALA A 1 86 ? 2.609 8.059 -24.121 1.00 85.25 86 ALA A N 1
ATOM 669 C CA . ALA A 1 86 ? 3.267 8.662 -25.277 1.00 85.25 86 ALA A CA 1
ATOM 670 C C . ALA A 1 86 ? 3.616 7.650 -26.386 1.00 85.25 86 ALA A C 1
ATOM 672 O O . ALA A 1 86 ? 3.805 8.045 -27.537 1.00 85.25 86 ALA A O 1
ATOM 673 N N . GLY A 1 87 ? 3.692 6.356 -26.059 1.00 76.38 87 GLY A N 1
ATOM 674 C CA . GLY A 1 87 ? 4.014 5.294 -27.009 1.00 76.38 87 GLY A CA 1
ATOM 675 C C . GLY A 1 87 ? 5.494 5.270 -27.409 1.00 76.38 87 GLY A C 1
ATOM 676 O O . GLY A 1 87 ? 6.384 5.535 -26.600 1.00 76.38 87 GLY A O 1
ATOM 677 N N . ASP A 1 88 ? 5.784 4.900 -28.660 1.00 76.50 88 ASP A N 1
ATOM 678 C CA . ASP A 1 88 ? 7.165 4.785 -29.135 1.00 76.50 88 ASP A CA 1
ATOM 679 C C . ASP A 1 88 ? 7.817 6.161 -29.338 1.00 76.50 88 ASP A C 1
ATOM 681 O O . ASP A 1 88 ? 7.573 6.865 -30.319 1.00 76.50 88 ASP A O 1
ATOM 685 N N . LEU A 1 89 ? 8.704 6.521 -28.410 1.00 72.56 89 LEU A N 1
ATOM 686 C CA . LEU A 1 89 ? 9.462 7.766 -28.468 1.00 72.56 89 LEU A CA 1
ATOM 687 C C . LEU A 1 89 ? 10.735 7.686 -29.321 1.00 72.56 89 LEU A C 1
ATOM 689 O O . LEU A 1 89 ? 11.460 8.679 -29.419 1.00 72.56 89 LEU A O 1
ATOM 693 N N . SER A 1 90 ? 11.027 6.543 -29.954 1.00 67.69 90 SER A N 1
ATOM 694 C CA . SER A 1 90 ? 12.222 6.377 -30.792 1.00 67.69 90 SER A CA 1
ATOM 695 C C . SER A 1 90 ? 12.297 7.412 -31.928 1.00 67.69 90 SER A C 1
ATOM 697 O O . SER A 1 90 ? 13.390 7.882 -32.256 1.00 67.69 90 SER A O 1
ATOM 699 N N . GLY A 1 91 ? 11.142 7.853 -32.447 1.00 61.00 91 GLY A N 1
ATOM 700 C CA . GLY A 1 91 ? 11.016 8.884 -33.485 1.00 61.00 91 GLY A CA 1
ATOM 701 C C . GLY A 1 91 ? 11.286 10.326 -33.031 1.00 61.00 91 GLY A C 1
ATOM 702 O O . GLY A 1 91 ? 11.524 11.193 -33.871 1.00 61.00 91 GLY A O 1
ATOM 703 N N . PHE A 1 92 ? 11.337 10.606 -31.723 1.00 60.25 92 PHE A N 1
ATOM 704 C CA . PHE A 1 92 ? 11.621 11.945 -31.178 1.00 60.25 92 PHE A CA 1
ATOM 705 C C . PHE A 1 92 ? 13.128 12.243 -31.081 1.00 60.25 92 PHE A C 1
ATOM 707 O O . PHE A 1 92 ? 13.592 12.966 -30.201 1.00 60.25 92 PHE A O 1
ATOM 714 N N . SER A 1 93 ? 13.926 11.707 -32.006 1.00 54.78 93 SER A N 1
ATOM 715 C CA . SER A 1 93 ? 15.389 11.860 -32.030 1.00 54.78 93 SER A CA 1
ATOM 716 C C . SER A 1 93 ? 15.865 13.258 -32.469 1.00 54.78 93 SER A C 1
ATOM 718 O O . SER A 1 93 ? 17.067 13.493 -32.567 1.00 54.78 93 SER A O 1
ATOM 720 N N . HIS A 1 94 ? 14.948 14.194 -32.737 1.00 55.22 94 HIS A N 1
ATOM 721 C CA . HIS A 1 94 ? 15.250 15.507 -33.307 1.00 55.22 94 HIS A CA 1
ATOM 722 C C . HIS A 1 94 ? 14.881 16.611 -32.310 1.00 55.22 94 HIS A C 1
ATOM 724 O O . HIS A 1 94 ? 13.713 16.942 -32.130 1.00 55.22 94 HIS A O 1
ATOM 730 N N . GLY A 1 95 ? 15.890 17.221 -31.685 1.00 51.03 95 GLY A N 1
ATOM 731 C CA . GLY A 1 95 ? 15.739 18.350 -30.755 1.00 51.03 95 GLY A CA 1
ATOM 732 C C . GLY A 1 95 ? 15.361 19.688 -31.406 1.00 51.03 95 GLY A C 1
ATOM 733 O O . GLY A 1 95 ? 15.659 20.728 -30.835 1.00 51.03 95 GLY A O 1
ATOM 734 N N . ASN A 1 96 ? 14.749 19.681 -32.593 1.00 46.88 96 ASN A N 1
ATOM 735 C CA . ASN A 1 96 ? 14.383 20.879 -33.349 1.00 46.88 96 ASN A CA 1
ATOM 736 C C . ASN A 1 96 ? 13.051 20.661 -34.077 1.00 46.88 96 ASN A C 1
ATOM 738 O O . ASN A 1 96 ? 13.032 20.345 -35.262 1.00 46.88 96 ASN A O 1
ATOM 742 N N . LEU A 1 97 ? 11.929 20.835 -33.379 1.00 44.62 97 LEU A N 1
ATOM 743 C CA . LEU A 1 97 ? 10.618 21.004 -34.026 1.00 44.62 97 LEU A CA 1
ATOM 744 C C . LEU A 1 97 ? 9.824 22.206 -33.490 1.00 44.62 97 LEU A C 1
ATOM 746 O O . LEU A 1 97 ? 8.662 22.377 -33.833 1.00 44.62 97 LEU A O 1
ATOM 750 N N . TYR A 1 98 ? 10.463 23.104 -32.736 1.00 44.50 98 TYR A N 1
ATOM 751 C CA . TYR A 1 98 ? 9.865 24.384 -32.347 1.00 44.50 98 TYR A CA 1
ATOM 752 C C . TYR A 1 98 ? 10.679 25.556 -32.896 1.00 44.50 98 TYR A C 1
ATOM 754 O O . TYR A 1 98 ? 11.303 26.283 -32.138 1.00 44.50 98 TYR A O 1
ATOM 762 N N . PHE A 1 99 ? 10.696 25.710 -34.221 1.00 43.59 99 PHE A N 1
ATOM 763 C CA . PHE A 1 99 ? 10.853 27.008 -34.895 1.00 43.59 99 PHE A CA 1
ATOM 764 C C . PHE A 1 99 ? 10.409 26.867 -36.359 1.00 43.59 99 PHE A C 1
ATOM 766 O O . PHE A 1 99 ? 11.212 26.857 -37.285 1.00 43.59 99 PHE A O 1
ATOM 773 N N . ALA A 1 100 ? 9.107 26.688 -36.560 1.00 39.03 100 ALA A N 1
ATOM 774 C CA . ALA A 1 100 ? 8.452 26.965 -37.834 1.00 39.03 100 ALA A CA 1
ATOM 775 C C . ALA A 1 100 ? 6.983 27.298 -37.543 1.00 39.03 100 ALA A C 1
ATOM 777 O O . ALA A 1 100 ? 6.098 26.453 -37.665 1.00 39.03 100 ALA A O 1
ATOM 778 N N . MET A 1 101 ? 6.774 28.525 -37.065 1.00 38.19 101 MET A N 1
ATOM 779 C CA . MET A 1 101 ? 5.557 29.284 -37.340 1.00 38.19 101 MET A CA 1
ATOM 780 C C . MET A 1 101 ? 5.886 30.257 -38.468 1.00 38.19 101 MET A C 1
ATOM 782 O O . MET A 1 101 ? 7.033 30.766 -38.456 1.00 38.19 101 MET A O 1
#

Sequence (101 aa):
MKRQPGLKKALVLLQVAKKSVGTRQALDAYKFHLEQLLEEYDLAVTQLERVEEQVIDALNKIPFAKKLLSIKGISEISLAGILGEAGDLSGFSHGNLYFAM

Secondary structure (DSSP, 8-state):
------HHHHHHHHHHHHT-----SSHHHHHHHHHHHHHHHHHHHHHHHHHHHHHHHHHHTSTTHHHHHTSTT--HHHHHHHHHHH--GGG---S--S---

Foldseek 3Di:
DPPDPPPVNVVVVVVVVVVDPDDPPPVVVVVVVVVVVVVVVVVVVVVVVVVLVVLLVVLVVDPCSVVVVVPPPDDSVNSSVVCVVVPDCVVVPDPDDPDDD

Radius of gyration: 24.61 Å; chains: 1; bounding box: 44×37×65 Å